Protein 1SDZ (pdb70)

Nearest PDB structures (foldseek):
  1se0-assembly1_A  TM=1.001E+00  e=2.852E-20  Drosophila melanogaster
  3siq-assembly1_A  TM=9.859E-01  e=6.912E-18  Drosophila melanogaster
  3sip-assembly1_E  TM=9.829E-01  e=5.322E-18  Drosophila melanogaster
  3sip-assembly1_F  TM=9.763E-01  e=1.245E-17  Drosophila melanogaster
  3siq-assembly4_D  TM=9.917E-01  e=1.938E-16  Drosophila melanogaster

Sequence (104 aa):
NDLNREETRLKTFTDWPLDWLDKRQLAQTGMYFTHAGDKVKCFFCGVEIGSWEQEDQPVPEHQRWSPNCPLLRRRTTNNVPINAEALDRILPPISYDAVAFYIP

B-factor: mean 36.53, std 11.6, range [17.9, 94.76]

GO terms:
  GO:0004842 ubiquitin-protein transferase activity (F, TAS)
  GO:0090263 positive regulation of canonical Wnt signaling pathway (P, IMP)
  GO:0061630 ubiquitin protein ligase activity (F, IDA)
  GO:0061663 NEDD8 ligase activity (F, IDA)
  GO:0004869 cysteine-type endopeptidase inhibitor activity (F, IDA)
  GO:0048471 perinuclear region of cytoplasm (C, IDA)
  GO:0005634 nucleus (C, IDA)
  GO:0005737 cytoplasm (C, IDA)
  GO:0043066 negative regulation of apoptotic process (P, IDA)
  GO:0045116 protein neddylation (P, IDA)
  GO:0043027 cysteine-type endopeptidase inhibitor activity involved in apoptotic process (F, IDA)
  GO:0031398 positive regulation of protein ubiquitination (P, IDA)
  GO:0051865 protein autoubiquitination (P, IDA)
  GO:0000209 protein polyubiquitination (P, IDA)
  GO:0043066 negative regulation of apoptotic process (P, IGI)
  GO:0045035 sensory organ precursor cell division (P, IGI)
  GO:0043027 cysteine-type endopeptidase inhibitor activity involved in apoptotic process (F, IGI)
  GO:0046329 negative regulation of JNK cascade (P, IGI)
  GO:0007298 border follicle cell migration (P, IGI)
  GO:0043066 negative regulation of apoptotic process (P, IMP)

Organism: Drosophila melanogaster (NCBI:txid7227)

Radius of gyration: 12.46 Å; Cα contacts (8 Å, |Δi|>4): 181; chains: 2; bounding box: 28×30×32 Å

Secondary structure (DSSP, 8-state):
-GGGBHHHHHHT-TT-S-TTS-HHHHHHTTEEE-SSTT-EEETTT--EEES--TT--HHHHHHHH-TT-TTTTT---S-B-S-HHHHHHHSPPP---/-EEEE--

Structure (mmCIF, N/CA/C/O backbone):
data_1SDZ
#
_entry.id   1SDZ
#
_cell.length_a   84.8
_cell.length_b   84.8
_cell.length_c   49.8
_cell.angle_alpha   90
_cell.angle_beta   90
_cell.angle_gamma   120
#
_symmetry.space_group_name_H-M   'H 3'
#
loop_
_entity.id
_entity.type
_entity.pdbx_description
1 polymer 'Apoptosis 1 inhibitor'
2 polymer Reaper
3 non-polymer 'ZINC ION'
4 water water
#
loop_
_atom_site.group_PDB
_atom_site.id
_atom_site.type_symbol
_atom_site.label_atom_id
_atom_site.label_alt_id
_atom_site.label_comp_id
_atom_site.label_asym_id
_atom_site.label_entity_id
_atom_site.label_seq_id
_atom_site.pdbx_PDB_ins_code
_atom_site.Cartn_x
_atom_site.Cartn_y
_atom_site.Cartn_z
_atom_site.occupancy
_atom_site.B_iso_or_equiv
_atom_site.auth_seq_id
_atom_site.auth_comp_id
_atom_site.auth_asym_id
_atom_site.auth_atom_id
_atom_site.pdbx_PDB_model_num
ATOM 1 N N . ASN A 1 10 ? 35.509 39.676 -4.713 1.00 49.95 39 ASN A N 1
ATOM 2 C CA . ASN A 1 10 ? 36.833 40.234 -5.066 1.00 47.33 39 ASN A CA 1
ATOM 3 C C . ASN A 1 10 ? 37.260 41.337 -4.118 1.00 47.38 39 ASN A C 1
ATOM 4 O O . ASN A 1 10 ? 38.112 42.170 -4.461 1.00 45.65 39 ASN A O 1
ATOM 9 N N . ASP A 1 11 ? 36.671 41.374 -2.922 1.00 44.98 40 ASP A N 1
ATOM 10 C CA . ASP A 1 11 ? 37.125 42.388 -1.999 1.00 43.02 40 ASP A CA 1
ATOM 11 C C . ASP A 1 11 ? 38.503 41.936 -1.539 1.00 39.63 40 ASP A C 1
ATOM 12 O O . ASP A 1 11 ? 39.190 42.676 -0.853 1.00 40.13 40 ASP A O 1
ATOM 17 N N . LEU A 1 12 ? 38.915 40.730 -1.940 1.00 37.69 41 LEU A N 1
ATOM 18 C CA . LEU A 1 12 ? 40.241 40.233 -1.547 1.00 35.51 41 LEU A CA 1
ATOM 19 C C . LEU A 1 12 ? 41.311 40.883 -2.401 1.00 34.21 41 LEU A C 1
ATOM 20 O O . LEU A 1 12 ? 42.502 40.665 -2.192 1.00 35.09 41 LEU A O 1
ATOM 25 N N . ASN A 1 13 ? 40.868 41.675 -3.373 1.00 33.16 42 ASN A N 1
ATOM 26 C CA . ASN A 1 13 ? 41.771 42.425 -4.233 1.00 33.06 42 ASN A CA 1
ATOM 27 C C . ASN A 1 13 ? 42.277 43.587 -3.389 1.00 30.47 42 ASN A C 1
ATOM 28 O O . ASN A 1 13 ? 43.297 44.198 -3.693 1.00 32.01 42 ASN A O 1
ATOM 33 N N . ARG A 1 14 ? 41.534 43.869 -2.323 1.00 29.13 43 ARG A N 1
ATOM 34 C CA . ARG A 1 14 ? 41.840 44.944 -1.395 1.00 29.79 43 ARG A CA 1
ATOM 35 C C . ARG A 1 14 ? 42.692 44.445 -0.241 1.00 29.68 43 ARG A C 1
ATOM 36 O O . ARG A 1 14 ? 42.334 43.480 0.432 1.00 28.81 43 ARG A O 1
ATOM 44 N N . GLU A 1 15 ? 43.812 45.117 -0.011 1.00 28.93 44 GLU A N 1
ATOM 45 C CA . GLU A 1 15 ? 44.721 44.763 1.069 1.00 28.34 44 GLU A CA 1
ATOM 46 C C . GLU A 1 15 ? 43.958 44.756 2.394 1.00 29.98 44 GLU A C 1
ATOM 47 O O . GLU A 1 15 ? 44.187 43.909 3.256 1.00 28.28 44 GLU A O 1
ATOM 53 N N . GLU A 1 16 ? 43.054 45.720 2.539 1.00 29.93 45 GLU A N 1
ATOM 54 C CA . GLU A 1 16 ? 42.255 45.856 3.747 1.00 31.60 45 GLU A CA 1
ATOM 55 C C . GLU A 1 16 ? 41.466 44.586 4.014 1.00 30.24 45 GLU A C 1
ATOM 56 O O . GLU A 1 16 ? 41.379 44.129 5.147 1.00 31.79 45 GLU A O 1
ATOM 62 N N . THR A 1 17 ? 40.893 44.009 2.967 1.00 29.41 46 THR A N 1
ATOM 63 C CA . THR A 1 17 ? 40.123 42.788 3.129 1.00 29.69 46 THR A CA 1
ATOM 64 C C . THR A 1 17 ? 41.035 41.613 3.470 1.00 28.48 46 THR A C 1
ATOM 65 O O . THR A 1 17 ? 40.709 40.801 4.343 1.00 28.40 46 THR A O 1
ATOM 69 N N . ARG A 1 18 ? 42.177 41.521 2.788 1.00 26.75 47 ARG A N 1
ATOM 70 C CA . ARG A 1 18 ? 43.114 40.434 3.054 1.00 25.21 47 ARG A CA 1
ATOM 71 C C . ARG A 1 18 ? 43.616 40.522 4.502 1.00 26.10 47 ARG A C 1
ATOM 72 O O . ARG A 1 18 ? 43.693 39.509 5.200 1.00 29.13 47 ARG A O 1
ATOM 80 N N . LEU A 1 19 ? 43.943 41.728 4.960 1.00 24.27 48 LEU A N 1
ATOM 81 C CA . LEU A 1 19 ? 44.412 41.917 6.332 1.00 26.59 48 LEU A CA 1
ATOM 82 C C . LEU A 1 19 ? 43.417 41.353 7.352 1.00 2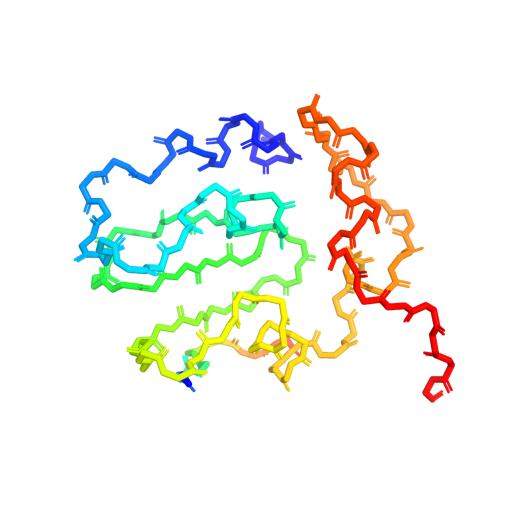8.54 48 LEU A C 1
ATOM 83 O O . LEU A 1 19 ? 43.816 40.759 8.359 1.00 28.98 48 LEU A O 1
ATOM 88 N N . LYS A 1 20 ? 42.126 41.539 7.089 1.00 30.49 49 LYS A N 1
ATOM 89 C CA . LYS A 1 20 ? 41.074 41.056 7.983 1.00 33.48 49 LYS A CA 1
ATOM 90 C C . LYS A 1 20 ? 41.008 39.532 8.131 1.00 33.36 49 LYS A C 1
ATOM 91 O O . LYS A 1 20 ? 40.465 39.024 9.112 1.00 32.87 49 LYS A O 1
ATOM 97 N N . THR A 1 21 ? 41.544 38.799 7.164 1.00 32.25 50 THR A N 1
ATOM 98 C CA . THR A 1 21 ? 41.514 37.343 7.256 1.00 32.69 50 THR A CA 1
ATOM 99 C C . THR A 1 21 ? 42.589 36.802 8.193 1.00 31.31 50 THR A C 1
ATOM 100 O O . THR A 1 21 ? 42.595 35.615 8.500 1.00 31.54 50 THR A O 1
ATOM 104 N N . PHE A 1 22 ? 43.497 37.664 8.643 1.00 30.41 51 PHE A N 1
ATOM 105 C CA . PHE A 1 22 ? 44.570 37.221 9.528 1.00 30.47 51 PHE A CA 1
ATOM 106 C C . PHE A 1 22 ? 44.214 37.206 11.008 1.00 32.22 51 PHE A C 1
ATOM 107 O O . PHE A 1 22 ? 45.036 37.542 11.861 1.00 33.91 51 PHE A O 1
ATOM 115 N N . THR A 1 23 ? 42.980 36.822 11.310 1.00 34.10 52 THR A N 1
ATOM 116 C CA . THR A 1 23 ? 42.545 36.717 12.694 1.00 34.64 52 THR A CA 1
ATOM 117 C C . THR A 1 23 ? 43.049 35.344 13.133 1.00 34.36 52 THR A C 1
ATOM 118 O O . THR A 1 23 ? 43.026 34.394 12.349 1.00 35.32 52 THR A O 1
ATOM 122 N N . ASP A 1 24 ? 43.525 35.238 14.366 1.00 34.86 53 ASP A N 1
ATOM 123 C CA . ASP A 1 24 ? 44.046 33.964 14.855 1.00 35.69 53 ASP A CA 1
ATOM 124 C C . ASP A 1 24 ? 45.280 33.530 14.066 1.00 35.03 53 ASP A C 1
ATOM 125 O O . ASP A 1 24 ? 45.482 32.338 13.824 1.00 33.70 53 ASP A O 1
ATOM 130 N N . TRP A 1 25 ? 46.085 34.505 13.646 1.00 33.51 54 TRP A N 1
ATOM 131 C CA . TRP A 1 25 ? 47.327 34.241 12.914 1.00 31.76 54 TRP A CA 1
ATOM 132 C C . TRP A 1 25 ? 48.281 33.697 13.972 1.00 31.55 54 TRP A C 1
ATOM 133 O O . TRP A 1 25 ? 48.596 34.389 14.935 1.00 33.07 54 TRP A O 1
ATOM 144 N N . PRO A 1 26 ? 48.773 32.463 13.792 1.00 31.72 55 PRO A N 1
ATOM 145 C CA . PRO A 1 26 ? 49.688 31.818 14.745 1.00 32.94 55 PRO A CA 1
ATOM 146 C C . PRO A 1 26 ? 51.154 32.258 14.819 1.00 34.08 55 PRO A C 1
ATOM 147 O O . PRO A 1 26 ? 51.857 31.875 15.755 1.00 34.39 55 PRO A O 1
ATOM 151 N N . LEU A 1 27 ? 51.625 33.050 13.859 1.00 32.50 56 LEU A N 1
ATOM 152 C CA . LEU A 1 27 ? 53.027 33.477 13.875 1.00 31.98 56 LEU A CA 1
ATOM 153 C C . LEU A 1 27 ? 53.237 34.928 14.307 1.00 31.61 56 LEU A C 1
ATOM 154 O O . LEU A 1 27 ? 53.139 35.838 13.491 1.00 32.82 56 LEU A O 1
ATOM 159 N N . ASP A 1 28 ? 53.548 35.142 15.585 1.00 30.46 57 ASP A N 1
ATOM 160 C CA . ASP A 1 28 ? 53.754 36.498 16.101 1.00 30.60 57 ASP A CA 1
ATOM 161 C C . ASP A 1 28 ? 54.938 37.220 15.462 1.00 29.32 57 ASP A C 1
ATOM 162 O O . ASP A 1 28 ? 54.939 38.449 15.364 1.00 27.82 57 ASP A O 1
ATOM 167 N N . TRP A 1 29 ? 55.937 36.449 15.040 1.00 28.61 58 TRP A N 1
ATOM 168 C CA . TRP A 1 29 ? 57.155 36.982 14.426 1.00 26.38 58 TRP A CA 1
ATOM 169 C C . TRP A 1 29 ? 57.078 37.247 12.912 1.00 26.49 58 TRP A C 1
ATOM 170 O O . TRP A 1 29 ? 57.966 37.887 12.355 1.00 25.71 58 TRP A O 1
ATOM 181 N N . LEU A 1 30 ? 56.049 36.737 12.243 1.00 25.69 59 LEU A N 1
ATOM 182 C CA . LEU A 1 30 ? 55.909 36.963 10.803 1.00 26.38 59 LEU A CA 1
ATOM 183 C C . LEU A 1 30 ? 54.788 37.979 10.622 1.00 27.21 59 LEU A C 1
ATOM 184 O O . LEU A 1 30 ? 53.632 37.706 10.945 1.00 28.89 59 LEU A O 1
ATOM 189 N N . ASP A 1 31 ? 55.148 39.151 10.110 1.00 27.79 60 ASP A N 1
ATOM 190 C CA . ASP A 1 31 ? 54.218 40.268 9.905 1.00 28.10 60 ASP A CA 1
ATOM 191 C C . ASP A 1 31 ? 53.043 39.997 8.963 1.00 26.60 60 ASP A C 1
ATOM 192 O O . ASP A 1 31 ? 53.206 39.966 7.740 1.00 25.83 60 ASP A O 1
ATOM 197 N N . LYS A 1 32 ? 51.857 39.822 9.541 1.00 25.54 61 LYS A N 1
ATOM 198 C CA . LYS A 1 32 ? 50.640 39.577 8.771 1.00 25.03 61 LYS A CA 1
ATOM 199 C C . LYS A 1 32 ? 50.276 40.785 7.907 1.00 24.85 61 LYS A C 1
ATOM 200 O O . LYS A 1 32 ? 49.588 40.641 6.900 1.00 23.39 61 LYS A O 1
ATOM 206 N N . ARG A 1 33 ? 50.733 41.969 8.314 1.00 23.65 62 ARG A N 1
ATOM 207 C CA . ARG A 1 33 ? 50.456 43.196 7.577 1.00 25.59 62 ARG A CA 1
ATOM 208 C C . ARG A 1 33 ? 51.229 43.194 6.262 1.00 25.83 62 ARG A C 1
ATOM 209 O O . ARG A 1 33 ? 50.685 43.580 5.232 1.00 24.16 62 ARG A O 1
ATOM 217 N N . GLN A 1 34 ? 52.489 42.754 6.300 1.00 25.15 63 GLN A N 1
ATOM 218 C CA . GLN A 1 34 ? 53.317 42.705 5.096 1.00 26.36 63 GLN A CA 1
ATOM 219 C C . GLN A 1 34 ? 52.865 41.570 4.177 1.00 28.23 63 GLN A C 1
ATOM 220 O O . GLN A 1 34 ? 52.966 41.666 2.952 1.00 30.79 63 GLN A O 1
ATOM 226 N N . LEU A 1 35 ? 52.373 40.489 4.766 1.00 27.59 64 LEU A N 1
ATOM 227 C CA . LEU A 1 35 ? 51.875 39.375 3.969 1.00 27.81 64 LEU A CA 1
ATOM 228 C C . LEU A 1 35 ? 50.623 39.840 3.216 1.00 27.80 64 LEU A C 1
ATOM 229 O O . LEU A 1 35 ? 50.516 39.667 2.003 1.00 27.53 64 LEU A O 1
ATOM 234 N N . ALA A 1 36 ? 49.686 40.451 3.934 1.00 26.78 65 ALA A N 1
ATOM 235 C CA . ALA A 1 36 ? 48.455 40.935 3.310 1.00 26.20 65 ALA A CA 1
ATOM 236 C C . ALA A 1 36 ? 48.776 41.979 2.249 1.00 27.04 65 ALA A C 1
ATOM 237 O O . ALA A 1 36 ? 48.186 41.998 1.169 1.00 26.22 65 ALA A O 1
ATOM 239 N N . GLN A 1 37 ? 49.725 42.847 2.574 1.00 27.14 66 GLN A N 1
ATOM 240 C CA . GLN A 1 37 ? 50.166 43.913 1.683 1.00 27.97 66 GLN A CA 1
ATOM 241 C C . GLN A 1 37 ? 50.709 43.363 0.360 1.00 27.53 66 GLN A C 1
ATOM 242 O O . GLN A 1 37 ? 50.501 43.951 -0.699 1.00 26.01 66 GLN A O 1
ATOM 248 N N . THR A 1 38 ? 51.396 42.227 0.424 1.00 25.57 67 THR A N 1
ATOM 249 C CA . THR A 1 38 ? 51.985 41.639 -0.771 1.00 25.60 67 THR A CA 1
ATOM 250 C C . THR A 1 38 ? 51.160 40.517 -1.419 1.00 25.55 67 THR A C 1
ATOM 251 O O . THR A 1 38 ? 51.705 39.554 -1.959 1.00 26.68 67 THR A O 1
ATOM 255 N N . GLY A 1 39 ? 49.839 40.659 -1.351 1.00 25.21 68 GLY A N 1
ATOM 256 C CA . GLY A 1 39 ? 48.934 39.712 -1.983 1.00 26.32 68 GLY A CA 1
ATOM 257 C C . GLY A 1 39 ? 48.368 38.541 -1.211 1.00 26.61 68 GLY A C 1
ATOM 258 O O . GLY A 1 39 ? 47.426 37.904 -1.675 1.00 26.11 68 GLY A O 1
ATOM 259 N N . MET A 1 40 ? 48.907 38.270 -0.029 1.00 24.95 69 MET A N 1
ATOM 260 C CA . MET A 1 40 ? 48.471 37.125 0.753 1.00 25.12 69 MET A CA 1
ATOM 261 C C . MET A 1 40 ? 47.263 37.294 1.658 1.00 24.70 69 MET A C 1
ATOM 262 O O . MET A 1 40 ? 47.003 38.378 2.186 1.00 25.86 69 MET A O 1
ATOM 267 N N . TYR A 1 41 ? 46.520 36.204 1.815 1.00 27.19 70 TYR A N 1
ATOM 268 C CA . TYR A 1 41 ? 45.388 36.162 2.730 1.00 29.20 70 TYR A CA 1
ATOM 269 C C . TYR A 1 41 ? 45.532 34.853 3.498 1.00 30.42 70 TYR A C 1
ATOM 270 O O . TYR A 1 41 ? 46.138 33.902 3.004 1.00 30.10 70 TYR A O 1
ATOM 279 N N . PHE A 1 42 ? 45.016 34.816 4.722 1.00 31.00 71 PHE A N 1
ATOM 280 C CA . PHE A 1 42 ? 45.130 33.629 5.563 1.00 30.99 71 PHE A CA 1
ATOM 281 C C . PHE A 1 42 ? 44.067 32.585 5.215 1.00 31.45 71 PHE A C 1
ATOM 282 O O . PHE A 1 42 ? 42.879 32.903 5.136 1.00 32.25 71 PHE A O 1
ATOM 290 N N . THR A 1 43 ? 44.495 31.341 4.999 1.00 31.23 72 THR A N 1
ATOM 291 C CA . THR A 1 43 ? 43.562 30.265 4.657 1.00 31.98 72 THR A CA 1
ATOM 292 C C . THR A 1 43 ? 42.970 29.573 5.883 1.00 32.28 72 THR A C 1
ATOM 293 O O . THR A 1 43 ? 42.044 28.776 5.757 1.00 33.52 72 THR A O 1
ATOM 297 N N . HIS A 1 44 ? 43.510 29.884 7.058 1.00 33.49 73 HIS A N 1
ATOM 298 C CA . HIS A 1 44 ? 43.068 29.304 8.328 1.00 33.80 73 HIS A CA 1
ATOM 299 C C . HIS A 1 44 ? 43.346 27.816 8.478 1.00 33.38 73 HIS A C 1
ATOM 300 O O . HIS A 1 44 ? 42.691 27.119 9.254 1.00 32.95 73 HIS A O 1
ATOM 307 N N . ALA A 1 45 ? 44.336 27.344 7.731 1.00 32.13 74 ALA A N 1
ATOM 308 C CA . ALA A 1 45 ? 44.761 25.957 7.790 1.00 30.47 74 ALA A CA 1
ATOM 309 C C . ALA A 1 45 ? 46.242 26.038 8.134 1.00 30.64 74 ALA A C 1
ATOM 310 O O . ALA A 1 45 ? 47.065 26.370 7.291 1.00 31.66 74 ALA A O 1
ATOM 312 N N . GLY A 1 46 ? 46.576 25.764 9.388 1.00 29.46 75 GLY A N 1
ATOM 313 C CA . GLY A 1 46 ? 47.960 25.841 9.803 1.00 31.41 75 GLY A CA 1
ATOM 314 C C . GLY A 1 46 ? 48.435 27.278 9.698 1.00 31.38 75 GLY A C 1
ATOM 315 O O . GLY A 1 46 ? 47.813 28.184 10.242 1.00 30.19 75 GLY A O 1
ATOM 316 N N . ASP A 1 47 ? 49.534 27.489 8.987 1.00 31.29 76 ASP A N 1
ATOM 317 C CA . ASP A 1 47 ? 50.074 28.829 8.811 1.00 30.76 76 ASP A CA 1
ATOM 318 C C . ASP A 1 47 ? 50.171 29.152 7.323 1.00 31.29 76 ASP A C 1
ATOM 319 O O . ASP A 1 47 ? 50.953 30.011 6.925 1.00 29.25 76 ASP A O 1
ATOM 324 N N . LYS A 1 48 ? 49.383 28.464 6.500 1.00 30.99 77 LYS A N 1
ATOM 325 C CA . LYS A 1 48 ? 49.443 28.712 5.065 1.00 32.35 77 LYS A CA 1
ATOM 326 C C . LYS A 1 48 ? 48.598 29.885 4.586 1.00 30.65 77 LYS A C 1
ATOM 327 O O . LYS A 1 48 ? 47.450 30.065 4.994 1.00 30.22 77 LYS A O 1
ATOM 333 N N . VAL A 1 49 ? 49.206 30.691 3.725 1.00 28.68 78 VAL A N 1
ATOM 334 C CA . VAL A 1 49 ? 48.567 31.860 3.144 1.00 27.41 78 VAL A CA 1
ATOM 335 C C . VAL A 1 49 ? 48.533 31.604 1.651 1.00 28.25 78 VAL A C 1
ATOM 336 O O . VAL A 1 49 ? 49.248 30.733 1.160 1.00 28.70 78 VAL A O 1
ATOM 340 N N . LYS A 1 50 ? 47.708 32.357 0.929 1.00 27.99 79 LYS A N 1
ATOM 341 C CA . LYS A 1 50 ? 47.600 32.181 -0.513 1.00 29.15 79 LYS A CA 1
ATOM 342 C C . LYS A 1 50 ? 47.542 33.543 -1.178 1.00 28.73 79 LYS A C 1
ATOM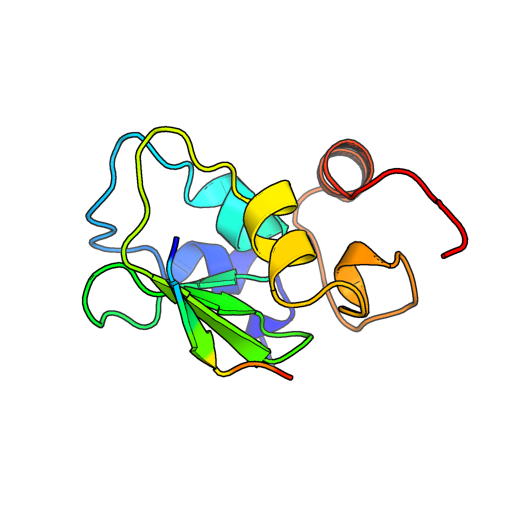 343 O O . LYS A 1 50 ? 46.856 34.444 -0.702 1.00 28.83 79 LYS A O 1
ATOM 349 N N . CYS A 1 51 ? 48.288 33.694 -2.267 1.00 29.18 80 CYS A N 1
ATOM 350 C CA . CYS A 1 51 ? 48.316 34.944 -3.002 1.00 29.07 80 CYS A CA 1
ATOM 351 C C . CYS A 1 51 ? 47.064 35.042 -3.867 1.00 31.09 80 CYS A C 1
ATOM 352 O O . CYS A 1 51 ? 46.739 34.125 -4.624 1.00 29.89 80 CYS A O 1
ATOM 355 N N . PHE A 1 52 ? 46.360 36.159 -3.745 1.00 33.65 81 PHE A N 1
ATOM 356 C CA . PHE A 1 52 ? 45.139 36.379 -4.504 1.00 34.43 81 PHE A CA 1
ATOM 357 C C . PHE A 1 52 ? 45.417 36.671 -5.973 1.00 34.47 81 PHE A C 1
ATOM 358 O O . PHE A 1 52 ? 44.512 36.615 -6.804 1.00 34.70 81 PHE A O 1
ATOM 366 N N . PHE A 1 53 ? 46.672 36.959 -6.300 1.00 33.68 82 PHE A N 1
ATOM 367 C CA . PHE A 1 53 ? 47.028 37.299 -7.668 1.00 34.42 82 PHE A CA 1
ATOM 368 C C . PHE A 1 53 ? 47.709 36.222 -8.507 1.00 34.71 82 PHE A C 1
ATOM 369 O O . PHE A 1 53 ? 47.539 36.196 -9.728 1.00 35.66 82 PHE A O 1
ATOM 377 N N . CYS A 1 54 ? 48.474 35.335 -7.877 1.00 33.22 83 CYS A N 1
ATOM 378 C CA . CYS A 1 54 ? 49.132 34.268 -8.631 1.00 30.33 83 CYS A CA 1
ATOM 379 C C . CYS A 1 54 ? 48.659 32.904 -8.121 1.00 30.86 83 CYS A C 1
ATOM 380 O O . CYS A 1 54 ? 48.880 31.876 -8.757 1.00 30.85 83 CYS A O 1
ATOM 383 N N . GLY A 1 55 ? 47.999 32.909 -6.967 1.00 30.92 84 GLY A N 1
ATOM 384 C CA . GLY A 1 55 ? 47.473 31.680 -6.402 1.00 30.82 84 GLY A CA 1
ATOM 385 C C . GLY A 1 55 ? 48.420 30.769 -5.641 1.00 29.52 84 GLY A C 1
ATOM 386 O O . GLY A 1 55 ? 47.993 29.726 -5.150 1.00 31.34 84 GLY A O 1
ATOM 387 N N . VAL A 1 56 ? 49.691 31.134 -5.533 1.00 30.08 85 VAL A N 1
ATOM 388 C CA . VAL A 1 56 ? 50.638 30.293 -4.805 1.00 30.50 85 VAL A CA 1
ATOM 389 C C . VAL A 1 56 ? 50.210 30.159 -3.343 1.00 31.98 85 VAL A C 1
ATOM 390 O O . VAL A 1 56 ? 49.690 31.105 -2.752 1.00 31.47 85 VAL A O 1
ATOM 394 N N . GLU A 1 57 ? 50.409 28.976 -2.771 1.00 32.20 86 GLU A N 1
ATOM 395 C CA . GLU A 1 57 ? 50.060 28.733 -1.374 1.00 32.80 86 GLU A CA 1
ATOM 396 C C . GLU A 1 57 ? 51.353 28.384 -0.650 1.00 32.26 86 GLU A C 1
ATOM 397 O O . GLU A 1 57 ? 52.076 27.479 -1.073 1.00 29.85 86 GLU A O 1
ATOM 403 N N . ILE A 1 58 ? 51.644 29.108 0.431 1.00 32.11 87 ILE A N 1
ATOM 404 C CA . ILE A 1 58 ? 52.869 28.889 1.196 1.00 30.81 87 ILE A CA 1
ATOM 405 C C . ILE A 1 58 ? 52.618 28.747 2.698 1.00 31.22 87 ILE A C 1
ATOM 406 O O . ILE A 1 58 ? 51.918 29.557 3.305 1.00 30.36 87 ILE A O 1
ATOM 411 N N . GLY A 1 59 ? 53.210 27.712 3.287 1.00 31.45 88 GLY A N 1
ATOM 412 C CA . GLY A 1 59 ? 53.060 27.464 4.708 1.00 29.90 88 GLY A CA 1
ATOM 413 C C . GLY A 1 59 ? 54.352 26.921 5.280 1.00 31.19 88 GLY A C 1
ATOM 414 O O . GLY A 1 59 ? 55.395 27.000 4.628 1.00 30.91 88 GLY A O 1
ATOM 415 N N . SER A 1 60 ? 54.279 26.351 6.482 1.00 31.24 89 SER A N 1
ATOM 416 C CA . SER A 1 60 ? 55.447 25.811 7.168 1.00 31.15 89 SER A CA 1
ATOM 417 C C . SER A 1 60 ? 56.567 26.846 7.175 1.00 30.68 89 SER A C 1
ATOM 418 O O . SER A 1 60 ? 57.718 26.545 6.850 1.00 29.32 89 SER A O 1
ATOM 421 N N . TRP A 1 61 ? 56.220 28.070 7.549 1.00 29.58 90 TRP A N 1
ATOM 422 C CA . TRP A 1 61 ? 57.190 29.159 7.595 1.00 30.05 90 TRP A CA 1
ATOM 423 C C . TRP A 1 61 ? 58.293 28.960 8.632 1.00 30.47 90 TRP A C 1
ATOM 424 O O . TRP A 1 61 ? 58.034 28.532 9.758 1.00 29.84 90 TRP A O 1
ATOM 435 N N . GLU A 1 62 ? 59.525 29.269 8.240 1.00 30.36 91 GLU A N 1
ATOM 436 C CA . GLU A 1 62 ? 60.673 29.167 9.138 1.00 33.47 91 GLU A CA 1
ATOM 437 C C . GLU A 1 62 ? 61.022 30.609 9.501 1.00 32.67 91 GLU A C 1
ATOM 438 O O . GLU A 1 62 ? 60.905 31.508 8.662 1.00 28.34 91 GLU A O 1
ATOM 444 N N . GLN A 1 63 ? 61.443 30.841 10.738 1.00 33.62 92 GLN A N 1
ATOM 445 C CA . GLN A 1 63 ? 61.777 32.198 11.157 1.00 38.46 92 GLN A CA 1
ATOM 446 C C . GLN A 1 63 ? 62.767 32.944 10.264 1.00 39.91 92 GLN A C 1
ATOM 447 O O . GLN A 1 63 ? 62.765 34.171 10.237 1.00 42.04 92 GLN A O 1
ATOM 453 N N . GLU A 1 64 ? 63.608 32.226 9.528 1.00 40.44 93 GLU A N 1
ATOM 454 C CA . GLU A 1 64 ? 64.557 32.907 8.654 1.00 42.07 93 GLU A CA 1
ATOM 455 C C . GLU A 1 64 ? 63.892 33.395 7.362 1.00 40.00 93 GLU A C 1
ATOM 456 O O . GLU A 1 64 ? 64.489 34.154 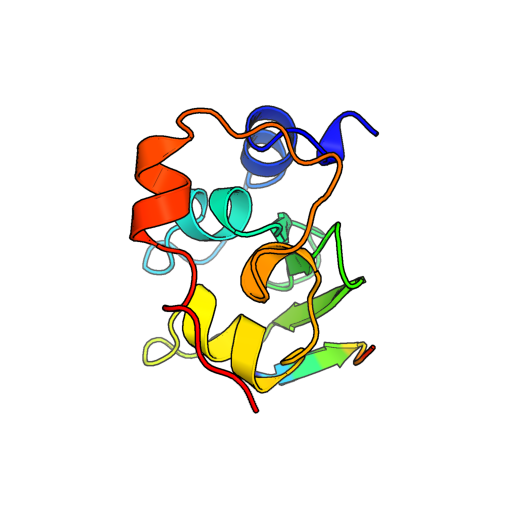6.600 1.00 39.72 93 GLU A O 1
ATOM 462 N N . ASP A 1 65 ? 62.649 32.975 7.138 1.00 36.08 94 ASP A N 1
ATOM 463 C CA . ASP A 1 65 ? 61.910 33.341 5.930 1.00 34.10 94 ASP A CA 1
ATOM 464 C C . ASP A 1 65 ? 61.279 34.725 5.963 1.00 31.39 94 ASP A C 1
ATOM 465 O O . ASP A 1 65 ? 60.763 35.165 6.984 1.00 31.09 94 ASP A O 1
ATOM 470 N N . GLN A 1 66 ? 61.287 35.388 4.814 1.00 31.51 95 GLN A N 1
ATOM 471 C CA . GLN A 1 66 ? 60.708 36.714 4.688 1.00 31.84 95 GLN A CA 1
ATOM 472 C C . GLN A 1 66 ? 59.522 36.663 3.715 1.00 32.22 95 GLN A C 1
ATOM 473 O O . GLN A 1 66 ? 59.516 35.878 2.767 1.00 30.67 95 GLN A O 1
ATOM 479 N N . PRO A 1 67 ? 58.500 37.504 3.942 1.00 31.86 96 PRO A N 1
ATOM 480 C CA . PRO A 1 67 ? 57.305 37.551 3.097 1.00 32.13 96 PRO A CA 1
ATOM 481 C C . PRO A 1 67 ? 57.495 37.679 1.588 1.00 31.55 96 PRO A C 1
ATOM 482 O O . PRO A 1 67 ? 57.012 36.840 0.836 1.00 29.67 96 PRO A O 1
ATOM 486 N N . VAL A 1 68 ? 58.191 38.717 1.142 1.00 31.15 97 VAL A N 1
ATOM 487 C CA . VAL A 1 68 ? 58.382 38.918 -0.292 1.00 32.37 97 VAL A CA 1
ATOM 488 C C . VAL A 1 68 ? 59.330 37.922 -0.966 1.00 32.46 97 VAL A C 1
ATOM 489 O O . VAL 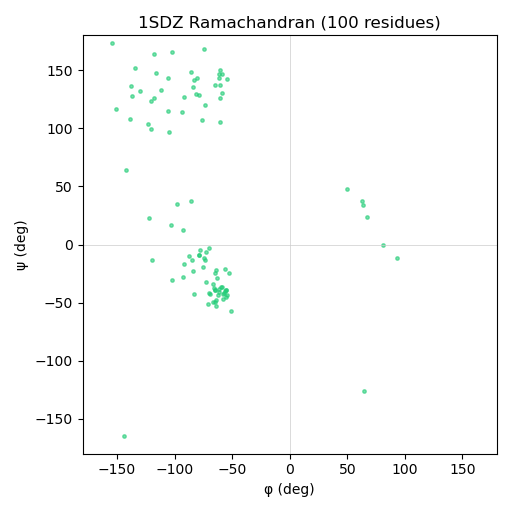A 1 68 ? 58.983 37.321 -1.978 1.00 33.16 97 VAL A O 1
ATOM 493 N N . PRO A 1 69 ? 60.539 37.733 -0.418 1.00 33.19 98 PRO A N 1
ATOM 494 C CA . PRO A 1 69 ? 61.471 36.783 -1.034 1.00 33.48 98 PRO A CA 1
ATOM 495 C C . PRO A 1 69 ? 60.923 35.357 -1.164 1.00 34.51 98 PRO A C 1
ATOM 496 O O . PRO A 1 69 ? 61.118 34.702 -2.190 1.00 33.52 98 PRO A O 1
ATOM 500 N N . GLU A 1 70 ? 60.241 34.880 -0.126 1.00 33.38 99 GLU A N 1
ATOM 501 C CA . GLU A 1 70 ? 59.677 33.531 -0.133 1.00 32.48 99 GLU A CA 1
ATOM 502 C C . GLU A 1 70 ? 58.601 33.448 -1.215 1.00 30.19 99 GLU A C 1
ATOM 503 O O . GLU A 1 70 ? 58.477 32.453 -1.926 1.00 30.54 99 GLU A O 1
ATOM 509 N N . HIS A 1 71 ? 57.828 34.517 -1.333 1.00 29.81 100 HIS A N 1
ATOM 510 C CA . HIS A 1 71 ? 56.764 34.611 -2.318 1.00 27.32 100 HIS A CA 1
ATOM 511 C C . HIS A 1 71 ? 57.375 34.572 -3.724 1.00 29.34 100 HIS A C 1
ATOM 512 O O . HIS A 1 71 ? 56.924 33.818 -4.595 1.00 27.89 100 HIS A O 1
ATOM 519 N N . GLN A 1 72 ? 58.417 35.371 -3.938 1.00 30.54 101 GLN A N 1
ATOM 520 C CA . GLN A 1 72 ? 59.075 35.429 -5.240 1.00 33.01 101 GLN A CA 1
ATOM 521 C C . GLN A 1 72 ? 59.759 34.108 -5.562 1.00 35.25 101 GLN A C 1
ATOM 522 O O . GLN A 1 72 ? 59.821 33.686 -6.719 1.00 34.89 101 GLN A O 1
ATOM 528 N N . ARG A 1 73 ? 60.274 33.460 -4.526 1.00 36.09 102 ARG A N 1
ATOM 529 C CA . ARG A 1 73 ? 60.965 32.189 -4.676 1.00 37.33 102 ARG A CA 1
ATOM 530 C C . ARG A 1 73 ? 60.092 31.121 -5.330 1.00 36.38 102 ARG A C 1
ATOM 531 O O . ARG A 1 73 ? 60.529 30.426 -6.250 1.00 35.80 102 ARG A O 1
ATOM 539 N N . TRP A 1 74 ? 58.857 30.997 -4.857 1.00 35.27 103 TRP A N 1
ATOM 540 C CA . TRP A 1 74 ? 57.942 29.992 -5.378 1.00 34.99 103 TRP A CA 1
ATOM 541 C C . TRP A 1 74 ? 57.042 30.468 -6.524 1.00 34.97 103 TRP A C 1
ATOM 542 O O . TRP A 1 74 ? 56.458 29.657 -7.243 1.00 33.99 103 TRP A O 1
ATOM 553 N N . SER A 1 75 ? 56.925 31.777 -6.698 1.00 33.01 104 SER A N 1
ATOM 554 C CA . SER A 1 75 ? 56.083 32.306 -7.764 1.00 33.54 104 SER A CA 1
ATOM 555 C C . SER A 1 75 ? 56.760 33.530 -8.366 1.00 32.96 104 SER A C 1
ATOM 556 O O . SER A 1 75 ? 56.242 34.639 -8.288 1.00 35.64 104 SER A O 1
ATOM 559 N N . PRO A 1 76 ? 57.930 33.333 -8.993 1.00 33.59 105 PRO A N 1
ATOM 560 C CA . PRO A 1 76 ? 58.698 34.421 -9.607 1.00 34.43 105 PRO A CA 1
ATOM 561 C C . PRO A 1 76 ? 57.949 35.250 -10.646 1.00 35.75 105 PRO A C 1
ATOM 562 O O . PRO A 1 76 ? 58.322 36.391 -10.921 1.00 35.99 105 PRO A O 1
ATOM 566 N N . ASN A 1 77 ? 56.882 34.691 -11.201 1.00 36.61 106 ASN A N 1
ATOM 567 C CA . ASN A 1 77 ? 56.118 35.400 -12.216 1.00 37.74 106 ASN A CA 1
ATOM 568 C C . ASN A 1 77 ? 54.799 36.006 -11.726 1.00 36.72 106 ASN A C 1
ATOM 569 O O . ASN A 1 77 ? 53.937 36.353 -12.538 1.00 38.36 106 ASN A O 1
ATOM 574 N N . CYS A 1 78 ? 54.641 36.144 -10.409 1.00 34.33 107 CYS A N 1
ATOM 575 C CA . CYS A 1 78 ? 53.419 36.734 -9.853 1.00 32.10 107 CYS A CA 1
ATOM 576 C C . CYS A 1 78 ? 53.243 38.147 -10.410 1.00 30.52 107 CYS A C 1
ATOM 577 O O . CYS A 1 78 ? 54.171 38.952 -10.382 1.00 32.08 107 CYS A O 1
ATOM 580 N N . PRO A 1 79 ? 52.046 38.466 -10.921 1.00 30.46 108 PRO A N 1
ATOM 581 C CA . PRO A 1 79 ? 51.754 39.789 -11.487 1.00 30.49 108 PRO A CA 1
ATOM 582 C C . PRO A 1 79 ? 52.018 40.926 -10.499 1.00 29.67 108 PRO A C 1
ATOM 583 O O . PRO A 1 79 ? 52.531 41.984 -10.868 1.00 30.55 108 PRO A O 1
ATOM 587 N N . LEU A 1 80 ? 51.661 40.701 -9.241 1.00 28.52 109 LEU A N 1
ATOM 588 C CA . LEU A 1 80 ? 51.853 41.715 -8.207 1.00 28.43 109 LEU A CA 1
ATOM 589 C C . LEU A 1 80 ? 53.328 42.005 -7.991 1.00 27.15 109 LEU A C 1
ATOM 590 O O . LEU A 1 80 ? 53.754 43.156 -8.071 1.00 26.79 109 LEU A O 1
ATOM 595 N N . LEU A 1 81 ? 54.111 40.956 -7.743 1.00 27.90 110 LEU A N 1
ATOM 596 C CA . LEU A 1 81 ? 55.547 41.101 -7.515 1.00 28.01 110 LEU A CA 1
ATOM 597 C C . LEU A 1 81 ? 56.301 41.614 -8.738 1.00 28.68 110 LEU A C 1
ATOM 598 O O . LEU A 1 81 ? 57.222 42.415 -8.606 1.00 26.40 110 LEU A O 1
ATOM 603 N N . ARG A 1 82 ? 55.912 41.143 -9.919 1.00 28.22 111 ARG A N 1
ATOM 604 C CA . ARG A 1 82 ? 56.555 41.552 -11.167 1.00 30.03 111 ARG A CA 1
ATOM 605 C C . ARG A 1 82 ? 56.248 42.998 -11.535 1.00 29.28 111 ARG A C 1
ATOM 606 O O . ARG A 1 82 ? 56.755 43.512 -12.536 1.00 30.40 111 ARG A O 1
ATOM 614 N N . ARG A 1 83 ? 55.417 43.647 -10.724 1.00 27.74 112 ARG A N 1
ATOM 615 C CA . ARG A 1 83 ? 55.023 45.031 -10.958 1.00 26.98 112 ARG A CA 1
ATOM 616 C C . ARG A 1 83 ? 54.247 45.283 -12.262 1.00 28.29 112 ARG A C 1
ATOM 617 O O . ARG A 1 83 ? 54.430 46.308 -12.934 1.00 25.40 112 ARG A O 1
ATOM 625 N N . ARG A 1 84 ? 53.385 44.342 -12.626 1.00 29.75 113 ARG A N 1
ATOM 626 C CA . ARG A 1 84 ? 52.543 44.537 -13.801 1.00 34.20 113 ARG A CA 1
ATOM 627 C C . ARG A 1 84 ? 51.183 44.912 -13.208 1.00 34.87 113 ARG A C 1
ATOM 628 O O . ARG A 1 84 ? 50.962 44.733 -12.006 1.00 34.75 113 ARG A O 1
ATOM 636 N N . THR A 1 85 ? 50.278 45.431 -14.031 1.00 34.12 114 THR A N 1
ATOM 637 C CA . THR A 1 85 ? 48.957 45.832 -13.553 1.00 34.43 114 THR A CA 1
ATOM 638 C C . THR A 1 85 ? 48.185 44.685 -12.913 1.00 34.17 114 THR A C 1
ATOM 639 O O . THR A 1 85 ? 48.332 43.535 -13.311 1.00 34.86 114 THR A O 1
ATOM 643 N N . THR A 1 86 ? 47.381 45.014 -11.904 1.00 33.94 115 THR A N 1
ATOM 644 C CA . THR A 1 86 ? 46.528 44.048 -11.211 1.00 32.18 115 THR A CA 1
ATOM 645 C C . THR A 1 86 ? 45.362 44.852 -10.643 1.00 32.28 115 THR A C 1
ATOM 646 O O . THR A 1 86 ? 45.362 46.080 -10.710 1.00 32.72 115 THR A O 1
ATOM 650 N N . ASN A 1 87 ? 44.379 44.161 -10.081 1.00 32.86 116 ASN A N 1
ATOM 651 C CA . ASN A 1 87 ? 43.220 44.824 -9.495 1.00 33.83 116 ASN A CA 1
ATOM 652 C C . ASN A 1 87 ? 43.412 45.096 -8.010 1.00 32.26 116 ASN A C 1
ATOM 653 O O . ASN A 1 87 ? 42.464 45.435 -7.305 1.00 29.85 116 ASN A O 1
ATOM 658 N N . ASN A 1 88 ? 44.647 44.941 -7.545 1.00 32.20 117 ASN A N 1
ATOM 659 C CA . ASN A 1 88 ? 44.975 45.171 -6.143 1.00 31.55 117 ASN A CA 1
ATOM 660 C C . ASN A 1 88 ? 44.692 46.602 -5.729 1.00 31.35 117 ASN A C 1
ATOM 661 O O . ASN A 1 88 ? 44.984 47.541 -6.469 1.00 32.04 117 ASN A O 1
ATOM 666 N N . VAL A 1 89 ? 44.103 46.759 -4.546 1.00 30.84 118 VAL A N 1
ATOM 667 C CA . VAL A 1 89 ? 43.831 48.081 -3.997 1.00 29.50 118 VAL A CA 1
ATOM 668 C C . VAL A 1 89 ? 44.594 48.119 -2.676 1.00 28.84 118 VAL A C 1
ATOM 669 O O . VAL A 1 89 ? 44.147 47.570 -1.670 1.00 26.13 118 VAL A O 1
ATOM 673 N N . PRO A 1 90 ? 45.777 48.741 -2.671 1.00 29.17 119 PRO A N 1
ATOM 674 C CA . PRO A 1 90 ? 46.533 48.794 -1.420 1.00 28.83 119 PRO A CA 1
ATOM 675 C C . PRO A 1 90 ? 45.930 49.801 -0.454 1.00 28.92 119 PRO A C 1
ATOM 676 O O . PRO A 1 90 ? 45.055 50.584 -0.829 1.00 26.24 119 PRO A O 1
ATOM 680 N N . ILE A 1 91 ? 46.395 49.753 0.792 1.00 28.78 120 ILE A N 1
ATOM 681 C CA . ILE A 1 91 ? 45.959 50.680 1.831 1.00 29.12 120 ILE A CA 1
ATOM 682 C C . ILE A 1 91 ? 46.818 51.922 1.625 1.00 28.30 120 ILE A C 1
ATOM 683 O O . ILE A 1 91 ? 46.338 53.052 1.694 1.00 27.36 120 ILE A O 1
ATOM 688 N N . ASN A 1 92 ? 48.100 51.692 1.365 1.00 27.51 121 ASN A N 1
ATOM 689 C CA . ASN A 1 92 ? 49.035 52.772 1.100 1.00 26.54 121 ASN A CA 1
ATOM 690 C C . ASN A 1 92 ? 49.948 52.357 -0.058 1.00 25.20 121 ASN A C 1
ATOM 691 O O . ASN A 1 92 ? 50.811 51.496 0.093 1.00 22.63 121 ASN A O 1
ATOM 696 N N . ALA A 1 93 ? 49.737 52.980 -1.216 1.00 24.25 122 ALA A N 1
ATOM 697 C CA . ALA A 1 93 ? 50.490 52.672 -2.429 1.00 22.63 122 ALA A CA 1
ATOM 698 C C . ALA A 1 93 ? 51.990 52.780 -2.271 1.00 23.39 122 ALA A C 1
ATOM 699 O O . ALA A 1 93 ? 52.736 51.912 -2.729 1.00 22.56 122 ALA A O 1
ATOM 701 N N . GLU A 1 94 ? 52.438 53.857 -1.635 1.00 23.08 123 GLU A N 1
ATOM 702 C CA . GLU A 1 94 ? 53.860 54.064 -1.433 1.00 23.99 123 GLU A CA 1
ATOM 703 C C . GLU A 1 94 ? 54.494 52.948 -0.588 1.00 22.02 123 GLU A C 1
ATOM 704 O O . GLU A 1 94 ? 55.609 52.525 -0.856 1.00 23.14 123 GLU A O 1
ATOM 710 N N . ALA A 1 95 ? 53.783 52.466 0.426 1.00 24.46 124 ALA A N 1
ATOM 711 C CA . ALA A 1 95 ? 54.308 51.394 1.278 1.00 23.10 124 ALA A CA 1
ATOM 712 C C . ALA A 1 95 ? 54.456 50.114 0.451 1.00 23.69 124 ALA A C 1
ATOM 713 O O . ALA A 1 95 ? 55.399 49.338 0.632 1.00 22.54 124 ALA A O 1
ATOM 715 N N . LEU A 1 96 ? 53.506 49.898 -0.452 1.00 23.83 125 LEU A N 1
ATOM 716 C CA . LEU A 1 96 ? 53.534 48.732 -1.322 1.00 22.91 125 LEU A CA 1
ATOM 717 C C . LEU A 1 96 ? 54.748 48.831 -2.248 1.00 24.22 125 LEU A C 1
ATOM 718 O O . LEU A 1 96 ? 55.514 47.878 -2.383 1.00 22.95 125 LEU A O 1
ATOM 723 N N . ASP A 1 97 ? 54.913 49.991 -2.880 1.00 24.84 126 ASP A N 1
ATOM 724 C CA . ASP A 1 97 ? 56.033 50.222 -3.796 1.00 24.94 126 ASP A CA 1
ATOM 725 C C . ASP A 1 97 ? 57.349 49.921 -3.101 1.00 27.46 126 ASP A C 1
ATOM 726 O O . ASP A 1 97 ? 58.247 49.286 -3.664 1.00 27.01 126 ASP A O 1
ATOM 731 N N . ARG A 1 98 ? 57.449 50.389 -1.861 1.00 26.92 127 ARG A N 1
ATOM 732 C CA . ARG A 1 98 ? 58.639 50.215 -1.050 1.00 26.05 127 ARG A CA 1
ATOM 733 C C . ARG A 1 98 ? 59.017 48.760 -0.821 1.00 24.10 127 ARG A C 1
ATOM 734 O O . ARG A 1 98 ? 60.198 48.421 -0.776 1.00 23.97 127 ARG A O 1
ATOM 742 N N . ILE A 1 99 ? 58.016 47.900 -0.674 1.00 26.17 128 ILE A N 1
ATOM 743 C CA . ILE A 1 99 ? 58.266 46.494 -0.383 1.00 27.04 128 ILE A CA 1
ATOM 744 C C . ILE A 1 99 ? 58.353 45.545 -1.583 1.00 28.53 128 ILE A C 1
ATOM 745 O O . ILE A 1 99 ? 59.044 44.526 -1.514 1.00 26.91 128 ILE A O 1
ATOM 750 N N . LEU A 1 100 ? 57.670 45.867 -2.677 1.00 28.14 129 LEU A N 1
ATOM 751 C CA . LEU A 1 100 ? 57.719 44.998 -3.859 1.00 28.77 129 LEU A CA 1
ATOM 752 C C . LEU A 1 100 ? 59.146 44.878 -4.397 1.00 28.33 129 LEU A C 1
ATOM 753 O O . LEU A 1 100 ? 59.937 45.817 -4.312 1.00 28.88 1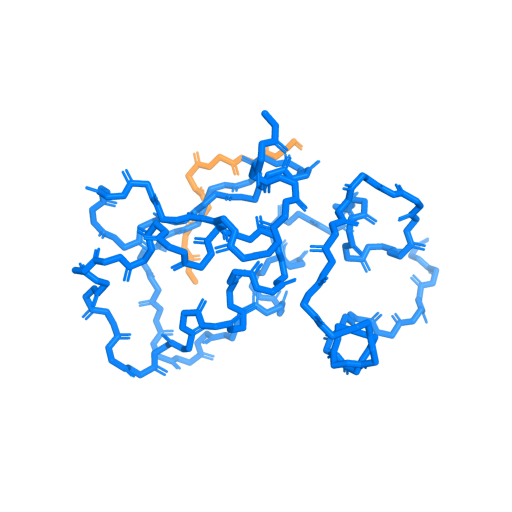29 LEU A O 1
ATOM 758 N N . PRO A 1 101 ? 59.493 43.712 -4.959 1.00 29.06 130 PRO A N 1
ATOM 759 C CA . PRO A 1 101 ? 60.839 43.495 -5.499 1.00 30.16 130 PRO A CA 1
ATOM 760 C C . PRO A 1 101 ? 61.220 44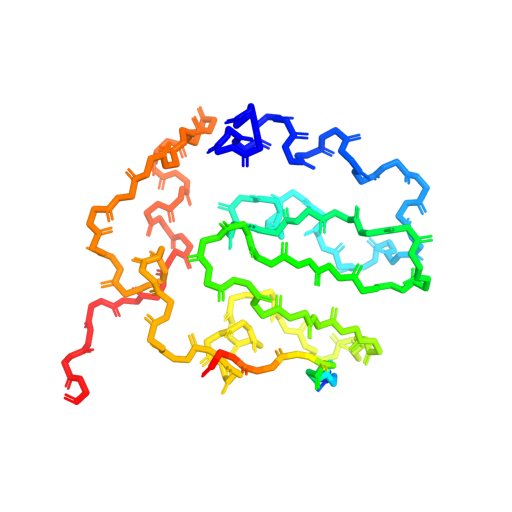.558 -6.520 1.00 30.70 130 PRO A C 1
ATOM 761 O O . PRO A 1 101 ? 60.376 45.018 -7.290 1.00 26.50 130 PRO A O 1
ATOM 765 N N . PRO A 1 102 ? 62.495 44.979 -6.518 1.00 33.20 131 PRO A N 1
ATOM 766 C CA . PRO A 1 102 ? 62.971 45.990 -7.462 1.00 33.21 131 PRO A CA 1
ATOM 767 C C . PRO A 1 102 ? 62.786 45.459 -8.878 1.00 34.66 131 PRO A C 1
ATOM 768 O O . PRO A 1 102 ? 62.836 44.249 -9.101 1.00 32.05 131 PRO A O 1
ATOM 772 N N . ILE A 1 103 ? 62.567 46.358 -9.830 1.00 36.59 132 ILE A N 1
ATOM 773 C CA . ILE A 1 103 ? 62.373 45.944 -11.205 1.00 40.58 132 ILE A CA 1
ATOM 774 C C . ILE A 1 103 ? 63.627 45.212 -11.683 1.00 44.06 132 ILE A C 1
ATOM 775 O O . ILE A 1 103 ? 64.747 45.716 -11.565 1.00 43.26 132 ILE A O 1
ATOM 780 N N . SER A 1 104 ? 63.435 44.000 -12.185 1.00 47.23 133 SER A N 1
ATOM 781 C CA . SER A 1 104 ? 64.550 43.217 -12.682 1.00 53.02 133 SER A CA 1
ATOM 782 C C . SER A 1 104 ? 64.044 42.296 -13.777 1.00 56.80 133 SER A C 1
ATOM 783 O O . SER A 1 104 ? 63.205 41.424 -13.548 1.00 58.10 133 SER A O 1
ATOM 786 N N . TYR A 1 105 ? 64.557 42.516 -14.978 1.00 60.74 134 TYR A N 1
ATOM 787 C CA . TYR A 1 105 ? 64.180 41.726 -16.131 1.00 64.46 134 TYR A CA 1
ATOM 788 C C . TYR A 1 105 ? 64.848 40.364 -16.093 1.00 66.18 134 TYR A C 1
ATOM 789 O O . TYR A 1 105 ? 66.053 40.250 -16.320 1.00 66.69 134 TYR A O 1
ATOM 798 N N . ASP A 1 106 ? 64.072 39.330 -15.798 1.00 67.98 135 ASP A N 1
ATOM 799 C CA . ASP A 1 106 ? 64.627 37.989 -15.757 1.00 69.57 135 ASP A CA 1
ATOM 800 C C . ASP A 1 106 ? 64.615 37.360 -17.144 1.00 70.38 135 ASP A C 1
ATOM 801 O O . ASP A 1 106 ? 64.097 37.951 -18.095 1.00 70.99 135 ASP A O 1
ATOM 806 N N . ALA B 2 1 ? 60.277 28.1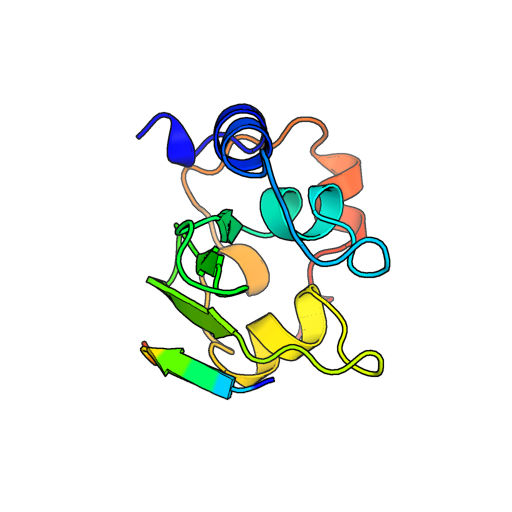40 3.521 1.00 32.32 1 ALA B N 1
ATOM 807 C CA . ALA B 2 1 ? 58.878 27.765 3.658 1.00 31.51 1 ALA B CA 1
ATOM 808 C C . ALA B 2 1 ? 58.558 26.741 2.577 1.00 33.26 1 ALA B C 1
ATOM 809 O O . ALA B 2 1 ? 59.369 26.507 1.685 1.00 33.25 1 ALA B O 1
ATOM 811 N N . VAL B 2 2 ? 57.375 26.144 2.660 1.00 33.13 2 VAL B N 1
ATOM 812 C CA . VAL B 2 2 ? 56.949 25.136 1.696 1.00 33.22 2 VAL B CA 1
ATOM 813 C C . VAL B 2 2 ? 55.791 25.630 0.833 1.00 33.55 2 VAL B C 1
ATOM 814 O O . VAL B 2 2 ? 54.815 26.182 1.340 1.00 34.35 2 VAL B O 1
ATOM 818 N N . ALA B 2 3 ? 55.905 25.432 -0.475 1.00 34.22 3 ALA B N 1
ATOM 819 C CA . ALA B 2 3 ? 54.848 25.841 -1.389 1.00 35.42 3 ALA B CA 1
ATOM 820 C C . ALA B 2 3 ? 53.933 24.644 -1.613 1.00 36.80 3 ALA B C 1
ATOM 821 O O . ALA B 2 3 ? 54.347 23.634 -2.177 1.00 35.05 3 ALA B O 1
ATOM 823 N N . PHE B 2 4 ? 52.691 24.757 -1.160 1.00 40.22 4 PHE B N 1
ATOM 824 C CA . 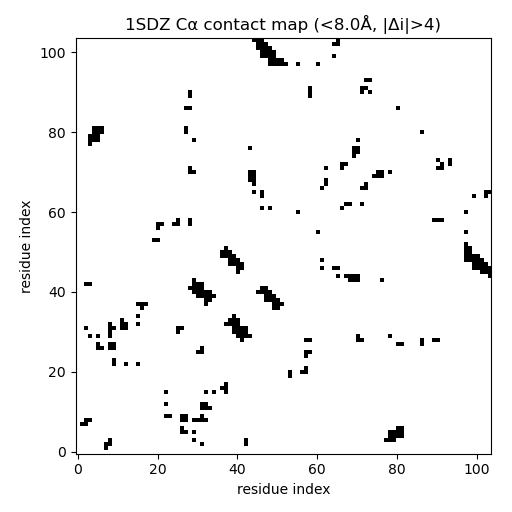PHE B 2 4 ? 51.730 23.679 -1.321 1.00 44.68 4 PHE B CA 1
ATOM 825 C C . PHE B 2 4 ? 51.071 23.749 -2.692 1.00 47.70 4 PHE B C 1
ATOM 826 O O . PHE B 2 4 ? 50.574 22.746 -3.203 1.00 47.98 4 PHE B O 1
ATOM 834 N N . TYR B 2 5 ? 51.086 24.939 -3.282 1.00 50.93 5 TYR B N 1
ATOM 835 C CA . TYR B 2 5 ? 50.523 25.167 -4.610 1.00 53.91 5 TYR B CA 1
ATOM 836 C C . TYR B 2 5 ? 51.481 26.048 -5.398 1.00 54.78 5 TYR B C 1
ATOM 837 O O . TYR B 2 5 ? 51.873 27.118 -4.934 1.00 54.12 5 TYR B O 1
ATOM 846 N N . ILE B 2 6 ? 51.849 25.596 -6.593 1.00 56.06 6 ILE B N 1
ATOM 847 C CA . ILE B 2 6 ? 52.758 26.347 -7.452 1.00 57.79 6 ILE B CA 1
ATOM 848 C C . ILE B 2 6 ? 52.091 26.687 -8.783 1.00 59.33 6 ILE B C 1
ATOM 849 O O . ILE B 2 6 ? 51.615 25.801 -9.500 1.00 59.66 6 ILE B O 1
ATOM 854 N N . PRO B 2 7 ? 52.043 27.984 -9.127 1.00 60.44 7 PRO B N 1
ATOM 855 C CA . PRO B 2 7 ? 51.436 28.462 -10.372 1.00 61.29 7 PRO B CA 1
ATOM 856 C C . PRO B 2 7 ? 51.918 27.701 -11.607 1.00 62.02 7 PRO B C 1
ATOM 857 O O . PRO B 2 7 ? 53.028 27.919 -12.086 1.00 61.64 7 PRO B O 1
#

Solvent-accessible surface area: 6062 Å² total; per-residue (Å²): 133,90,42,11,95,12,77,34,0,34,113,36,8,84,132,24,74,20,146,108,8,77,85,159,49,0,0,25,0,0,0,39,11,42,102,45,64,23,49,0,45,1,60,37,23,15,0,34,0,0,54,17,96,121,138,18,99,5,9,79,11,0,68,143,71,4,84,96,0,38,7,6,97,91,109,134,38,110,21,69,38,104,81,69,100,40,18,72,180,49,14,12,115,141,57,206,162,15,75,19,115,104,94,87

Foldseek 3Di:
DCLLELVVQLVQCDPQPDPLADSSVLSLQQWHAPPDANWIAGPQQGDIDHPDDNVDHRAVVVCVVCVPGCSLQVHDDSHDYPDPVVSVVPRDDHDDD/DDDPDDD

CATH classification: 1.10.1170.10

InterPro domains:
  IPR001370 BIR repeat [PF00653] (47-110)
  IPR001370 BIR repeat [PF00653] (229-294)
  IPR001370 BIR repeat [PS01282] (44-110)
  IPR001370 BIR repeat [PS01282] (226-293)
  IPR001370 BIR repeat [PS50143] (47-111)
  IPR001370 BIR repeat [PS50143] (229-294)
  IPR001370 BIR repeat [SM00238] (42-112)
  IPR001370 BIR repeat [SM00238] (224-295)
  IPR001370 BIR repeat [cd00022] (45-111)
  IPR001370 BIR repeat [cd00022] (228-295)
  IPR001841 Zinc finger, RING-type [PS50089] (391-426)
  IPR001841 Zinc finger, RING-type [SM00184] (391-425)
  IPR013083 Zinc finger, RING/FYVE/PHD-type [G3DSA:3.30.40.10] (377-438)
  IPR050784 Inhibitor of Apoptosis [PTHR10044] (28-350)